Protein AF-A0A844FAU9-F1 (afdb_monomer_lite)

Secondary structure (DSSP, 8-state):
----S--HHHHHHHHHTT---SS---GGGTT-----S-EEE-TTS-EEETTSPBPEEEEEEGGGTEEEEE-TTEETTTEE--SS-SSSSTT--EEEE-HHHHHHHHHHHHHHHHHHHPPPHHHHHHHTT---

Organism: Clostridium scindens (strain JCM 10418 / VPI 12708) (NCBI:txid29347)

Structure (mmCIF, N/CA/C/O backbone):
data_AF-A0A844FAU9-F1
#
_entry.id   AF-A0A844FAU9-F1
#
loop_
_atom_site.group_PDB
_atom_site.id
_atom_site.type_symbol
_atom_site.label_atom_id
_atom_site.label_alt_id
_atom_site.label_comp_id
_atom_site.label_asym_id
_atom_site.label_entity_id
_atom_site.label_seq_id
_atom_site.pdbx_PDB_ins_code
_atom_site.Cartn_x
_atom_site.Cartn_y
_atom_site.Cartn_z
_atom_site.occupancy
_atom_site.B_iso_or_equiv
_atom_site.auth_seq_id
_atom_site.auth_comp_id
_atom_site.auth_asym_id
_atom_site.auth_atom_id
_atom_site.pdbx_PDB_model_num
ATOM 1 N N . MET A 1 1 ? -19.540 17.482 14.092 1.00 48.38 1 MET A N 1
ATOM 2 C CA . MET A 1 1 ? -18.496 16.490 14.409 1.00 48.38 1 MET A CA 1
ATOM 3 C C . MET A 1 1 ? -17.458 16.627 13.315 1.00 48.38 1 MET A C 1
ATOM 5 O O . MET A 1 1 ? -17.866 16.610 12.161 1.00 48.38 1 MET A O 1
ATOM 9 N N . ASP A 1 2 ? -16.194 16.905 13.641 1.00 43.75 2 ASP A N 1
ATOM 10 C CA . ASP A 1 2 ? -15.155 17.074 12.617 1.00 43.75 2 ASP A CA 1
ATOM 11 C C . ASP A 1 2 ? -15.038 15.773 11.826 1.00 43.75 2 ASP A C 1
ATOM 13 O O . ASP A 1 2 ? -14.572 14.757 12.344 1.00 43.75 2 ASP A O 1
ATOM 17 N N . SER A 1 3 ? -15.498 15.791 10.578 1.00 49.72 3 SER A N 1
ATOM 18 C CA . SER A 1 3 ? -15.282 14.697 9.645 1.00 49.72 3 SER A CA 1
ATOM 19 C C . SER A 1 3 ? -13.790 14.663 9.322 1.00 49.72 3 SER A C 1
ATOM 21 O O . SER A 1 3 ? -13.301 15.361 8.432 1.00 49.72 3 SER A O 1
ATOM 23 N N . ALA A 1 4 ? -13.043 13.912 10.132 1.00 52.09 4 ALA A N 1
ATOM 24 C CA . ALA A 1 4 ? -11.657 13.575 9.865 1.00 52.09 4 ALA A CA 1
ATOM 25 C C . ALA A 1 4 ? -11.566 12.895 8.491 1.00 52.09 4 ALA A C 1
ATOM 27 O O . ALA A 1 4 ? -12.490 12.187 8.104 1.00 52.09 4 ALA A O 1
ATOM 28 N N . HIS A 1 5 ? -10.457 13.132 7.773 1.00 57.09 5 HIS A N 1
ATOM 29 C CA . HIS A 1 5 ? -10.118 12.550 6.464 1.00 57.09 5 HIS A CA 1
ATOM 30 C C . HIS A 1 5 ? -10.885 11.256 6.157 1.00 57.09 5 HIS A C 1
ATOM 32 O O . HIS A 1 5 ? -10.667 10.262 6.852 1.00 57.09 5 HIS A O 1
ATOM 38 N N . ASP A 1 6 ? -11.737 11.258 5.126 1.00 59.81 6 ASP A N 1
ATOM 39 C CA . ASP A 1 6 ? -12.619 10.121 4.856 1.00 59.81 6 ASP A CA 1
ATOM 40 C C . ASP A 1 6 ? -11.832 8.813 4.707 1.00 59.81 6 ASP A C 1
ATOM 42 O O . ASP A 1 6 ? -11.181 8.536 3.693 1.00 59.81 6 ASP A O 1
ATOM 46 N N . ALA A 1 7 ? -11.919 7.964 5.725 1.00 67.56 7 ALA A N 1
ATOM 47 C CA . ALA A 1 7 ? -11.343 6.633 5.720 1.00 67.56 7 ALA A CA 1
ATOM 48 C C . ALA A 1 7 ? -12.377 5.633 5.182 1.00 67.56 7 ALA A C 1
ATOM 50 O O . ALA A 1 7 ? -12.741 4.684 5.874 1.00 67.56 7 ALA A O 1
ATOM 51 N N . TYR A 1 8 ? -12.852 5.830 3.943 1.00 72.12 8 TYR A N 1
ATOM 52 C CA . TYR A 1 8 ? -13.895 4.994 3.319 1.00 72.12 8 TYR A CA 1
ATOM 53 C C . TYR A 1 8 ? -13.629 3.488 3.466 1.00 72.12 8 TYR A C 1
ATOM 55 O O . TYR A 1 8 ? -14.541 2.727 3.764 1.00 72.12 8 TYR A O 1
ATOM 63 N N . ALA A 1 9 ? -12.372 3.051 3.325 1.00 69.88 9 ALA A N 1
ATOM 64 C CA . ALA A 1 9 ? -11.996 1.646 3.500 1.00 69.88 9 ALA A CA 1
ATOM 65 C C . ALA A 1 9 ? -12.258 1.117 4.925 1.00 69.88 9 ALA A C 1
ATOM 67 O O . ALA A 1 9 ? -12.662 -0.032 5.088 1.00 69.88 9 ALA A O 1
ATOM 68 N N . VAL A 1 10 ? -12.052 1.952 5.947 1.00 71.12 10 VAL A N 1
ATOM 69 C CA . VAL A 1 10 ? -12.321 1.618 7.353 1.00 71.12 10 VAL A CA 1
ATOM 70 C C . VAL A 1 10 ? -13.824 1.586 7.606 1.00 71.12 10 VAL A C 1
ATOM 72 O O . VAL A 1 10 ? -14.318 0.621 8.180 1.00 71.12 10 VAL A O 1
ATOM 75 N N . TYR A 1 11 ? -14.560 2.586 7.114 1.00 74.81 11 TYR A N 1
ATOM 76 C CA . TYR A 1 11 ? -16.021 2.629 7.217 1.00 74.81 11 TYR A CA 1
ATOM 77 C C . TYR A 1 11 ? -16.668 1.387 6.583 1.00 74.81 11 TYR A C 1
ATOM 79 O O . TYR A 1 11 ? -17.481 0.703 7.205 1.00 74.81 11 TYR A O 1
ATOM 87 N N . GLU A 1 12 ? -16.248 1.041 5.364 1.00 75.69 12 GLU A N 1
ATOM 88 C CA . GLU A 1 12 ? -16.708 -0.146 4.642 1.00 75.69 12 GLU A CA 1
ATOM 89 C C . GLU A 1 12 ? -16.374 -1.450 5.370 1.00 75.69 12 GLU A C 1
ATOM 91 O O . GLU A 1 12 ? -17.193 -2.371 5.398 1.00 75.69 12 GLU A O 1
ATOM 96 N N . TYR A 1 13 ? -15.188 -1.538 5.977 1.00 75.88 13 TYR A N 1
ATOM 97 C CA . TYR A 1 13 ? -14.818 -2.678 6.808 1.00 75.88 13 TYR A CA 1
ATOM 98 C C . TYR A 1 13 ? -15.734 -2.800 8.031 1.00 75.88 13 TYR A C 1
ATOM 100 O O . TYR A 1 13 ? -16.280 -3.879 8.261 1.00 75.88 13 TYR A O 1
ATOM 108 N N . CYS A 1 14 ? -15.949 -1.705 8.771 1.00 77.31 14 CYS A N 1
ATOM 109 C CA . CYS A 1 14 ? -16.843 -1.676 9.927 1.00 77.31 14 CYS A CA 1
ATOM 110 C C . CYS A 1 14 ? -18.243 -2.158 9.546 1.00 77.31 14 CYS A C 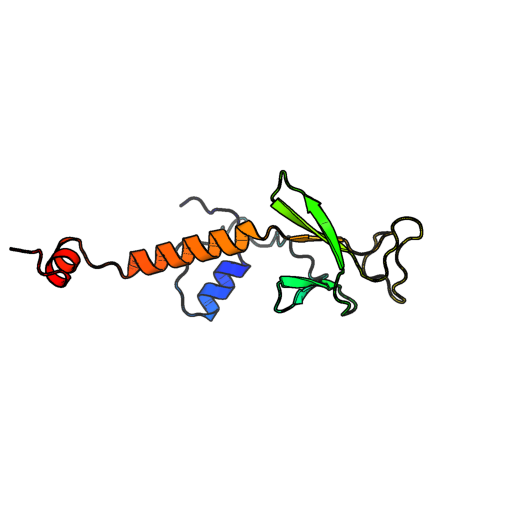1
ATOM 112 O O . CYS A 1 14 ? -18.744 -3.112 10.139 1.00 77.31 14 CYS A O 1
ATOM 114 N N . ARG A 1 15 ? -18.817 -1.603 8.471 1.00 80.12 15 ARG A N 1
ATOM 115 C CA . ARG A 1 15 ? -20.131 -2.006 7.959 1.00 80.12 15 ARG A CA 1
ATOM 116 C C . ARG A 1 15 ? -20.196 -3.501 7.630 1.00 80.12 15 ARG A C 1
ATOM 118 O O . ARG A 1 15 ? -21.131 -4.172 8.046 1.00 80.12 15 ARG A O 1
ATOM 125 N N . ARG A 1 16 ? -19.192 -4.051 6.933 1.00 77.62 16 ARG A N 1
ATOM 126 C CA . ARG A 1 16 ? -19.126 -5.494 6.605 1.00 77.62 16 ARG A CA 1
ATOM 127 C C . ARG A 1 16 ? -18.967 -6.391 7.831 1.00 77.62 16 ARG A C 1
ATOM 129 O O . ARG A 1 16 ? -19.328 -7.562 7.776 1.00 77.62 16 ARG A O 1
ATOM 136 N N . LYS A 1 17 ? -18.382 -5.870 8.909 1.00 79.25 17 LYS A N 1
ATOM 137 C CA . LYS A 1 17 ? -18.198 -6.575 10.183 1.00 79.25 17 LYS A CA 1
ATOM 138 C C . LYS A 1 17 ? -19.324 -6.314 11.184 1.00 79.25 17 LYS A C 1
ATOM 140 O O . LYS A 1 17 ? -19.209 -6.775 12.312 1.00 79.25 17 LYS A O 1
ATOM 145 N N . ASN A 1 18 ? -20.395 -5.622 10.782 1.00 80.50 18 ASN A N 1
ATOM 146 C CA . ASN A 1 18 ? -21.483 -5.191 11.666 1.00 80.50 18 ASN A CA 1
ATOM 147 C C . ASN A 1 18 ? -20.997 -4.348 12.863 1.00 80.50 18 ASN A C 1
ATOM 149 O O . ASN A 1 18 ? -21.582 -4.388 13.939 1.00 80.50 18 ASN A O 1
ATOM 153 N N . ILE A 1 19 ? -19.918 -3.586 12.674 1.00 79.75 19 ILE A N 1
ATOM 154 C CA . ILE A 1 19 ? -19.421 -2.594 13.628 1.00 79.75 19 ILE A CA 1
ATOM 155 C C . ILE A 1 19 ? -20.027 -1.249 13.233 1.00 79.75 19 ILE A C 1
ATOM 157 O O . ILE A 1 19 ? -19.872 -0.829 12.086 1.00 79.75 19 ILE A O 1
ATOM 161 N N . THR A 1 20 ? -20.684 -0.560 14.165 1.00 77.25 20 THR A N 1
ATOM 162 C CA . THR A 1 20 ? -21.230 0.782 13.925 1.00 77.25 20 THR A CA 1
ATOM 163 C C . THR A 1 20 ? -20.091 1.807 13.895 1.00 77.25 20 THR A C 1
ATOM 165 O O . THR A 1 20 ? -19.463 2.039 14.931 1.00 77.25 20 THR A O 1
ATOM 168 N N . PRO A 1 21 ? -19.778 2.429 12.744 1.00 71.25 21 PRO A N 1
ATOM 169 C CA . PRO A 1 21 ? -18.804 3.511 12.707 1.00 71.25 21 PRO A CA 1
ATOM 170 C C . PRO A 1 21 ? -19.377 4.739 13.430 1.00 71.25 21 PRO A C 1
ATOM 172 O O . PRO 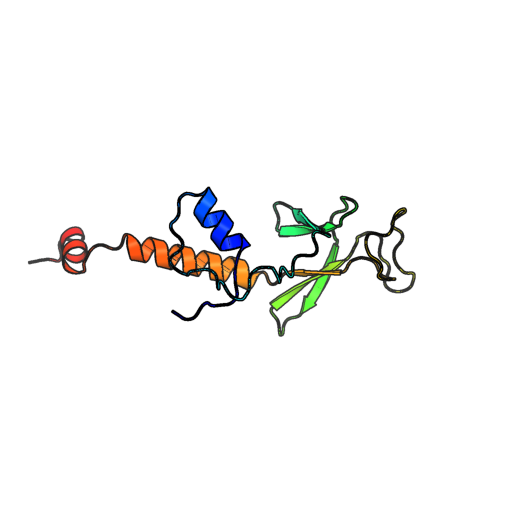A 1 21 ? -20.461 5.201 13.100 1.00 71.25 21 PRO A O 1
ATOM 175 N N . PHE A 1 22 ? -18.648 5.262 14.418 1.00 69.25 22 PHE A N 1
ATOM 176 C CA . PHE A 1 22 ? -19.051 6.456 15.179 1.00 69.25 22 PHE A CA 1
ATOM 177 C C . PHE A 1 22 ? -18.669 7.776 14.486 1.00 69.25 22 PHE A C 1
ATOM 179 O O . PHE A 1 22 ? -19.193 8.831 14.824 1.00 69.25 22 PHE A O 1
ATOM 186 N N . ILE A 1 23 ? -17.737 7.726 13.528 1.00 70.56 23 ILE A N 1
ATOM 187 C CA . ILE A 1 23 ? -17.330 8.887 12.730 1.00 70.56 23 ILE A CA 1
ATOM 188 C C . ILE A 1 23 ? -18.044 8.803 11.385 1.00 70.56 23 ILE A C 1
ATOM 190 O O . ILE A 1 23 ? -17.779 7.891 10.595 1.00 70.56 23 ILE A O 1
ATOM 194 N N . ASP A 1 24 ? -18.932 9.761 11.139 1.00 71.44 24 ASP A N 1
ATOM 195 C CA . ASP A 1 24 ? -19.631 9.896 9.866 1.00 71.44 24 ASP A CA 1
ATOM 196 C C . ASP A 1 24 ? -18.666 10.272 8.734 1.00 71.44 24 ASP A C 1
ATOM 198 O O . ASP A 1 24 ? -17.715 11.038 8.917 1.00 71.44 24 ASP A O 1
ATOM 202 N N . LEU A 1 25 ? -18.936 9.737 7.541 1.00 72.50 25 LEU A N 1
ATOM 203 C CA . LEU A 1 25 ? -18.263 10.163 6.314 1.00 72.50 25 LEU A CA 1
ATOM 204 C C . LEU A 1 25 ? -18.681 11.594 5.971 1.00 72.50 25 LEU A C 1
ATOM 206 O O . LEU A 1 25 ? -19.846 11.956 6.143 1.00 72.50 25 LEU A O 1
ATOM 210 N N . ASN A 1 26 ? -17.758 12.399 5.444 1.00 72.38 26 ASN A N 1
ATOM 211 C CA . ASN A 1 26 ? -18.086 13.748 5.008 1.00 72.38 26 ASN A CA 1
ATOM 212 C C . ASN A 1 26 ? -18.967 13.701 3.740 1.00 72.38 26 ASN A C 1
ATOM 214 O O . ASN A 1 26 ? -18.476 13.317 2.672 1.00 72.38 26 ASN A O 1
ATOM 218 N N . PRO A 1 27 ? -20.234 14.152 3.789 1.00 68.50 27 PRO A N 1
ATOM 219 C CA . PRO A 1 27 ? -21.111 14.143 2.618 1.00 68.50 27 PRO A CA 1
ATOM 220 C C . PRO A 1 27 ? -20.623 15.078 1.499 1.00 68.50 27 PRO A C 1
ATOM 222 O O . PRO A 1 27 ? -20.970 14.873 0.342 1.00 68.50 27 PRO A O 1
ATOM 225 N N . GLY A 1 28 ? -19.805 16.090 1.818 1.00 68.31 28 GLY A N 1
ATOM 226 C CA . GLY A 1 28 ? -19.241 17.033 0.845 1.00 68.31 28 GLY A CA 1
ATOM 227 C C . GLY A 1 28 ? -17.969 16.546 0.147 1.00 68.31 28 GLY A C 1
ATOM 228 O O . GLY A 1 28 ? -17.446 17.240 -0.722 1.00 68.31 28 GLY A O 1
ATOM 229 N N . HIS A 1 29 ? -17.452 15.376 0.521 1.00 64.75 29 HIS A N 1
ATOM 230 C CA . HIS A 1 29 ? -16.203 14.820 -0.003 1.00 64.75 29 HIS A CA 1
ATOM 231 C C . HIS A 1 29 ? -16.430 13.428 -0.631 1.00 64.75 29 HIS A C 1
ATOM 233 O O . HIS A 1 29 ? -15.558 12.557 -0.701 1.00 64.75 29 HIS A O 1
ATOM 239 N N . THR A 1 30 ? -17.639 13.228 -1.158 1.00 55.72 30 THR A N 1
ATOM 240 C CA . THR A 1 30 ? -18.003 12.086 -1.995 1.00 55.72 30 THR A CA 1
ATOM 241 C C . THR A 1 30 ? -17.201 12.108 -3.295 1.00 55.72 30 THR A C 1
ATOM 243 O O . THR A 1 30 ? -17.386 12.989 -4.131 1.00 55.72 30 THR A O 1
ATOM 246 N N . GLY A 1 31 ? -16.324 11.121 -3.493 1.00 55.94 31 GLY A N 1
ATOM 247 C CA . GLY A 1 31 ? -15.734 10.835 -4.806 1.00 55.94 31 GLY A CA 1
ATOM 248 C C . GLY A 1 31 ? -14.247 11.142 -4.980 1.00 55.94 31 GLY A C 1
ATOM 249 O O . GLY A 1 31 ? -13.674 10.679 -5.965 1.00 55.94 31 GLY A O 1
ATOM 250 N N . HIS A 1 32 ? -13.573 11.820 -4.043 1.00 55.53 32 HIS A N 1
ATOM 251 C CA . HIS A 1 32 ? -12.113 11.989 -4.121 1.00 55.53 32 HIS A CA 1
ATOM 252 C C . HIS A 1 32 ? -11.376 10.750 -3.577 1.00 55.53 32 HIS A C 1
ATOM 254 O O . HIS A 1 32 ? -10.624 10.791 -2.597 1.00 55.53 32 HIS A O 1
ATOM 260 N N . PHE A 1 33 ? -11.602 9.609 -4.226 1.00 57.41 33 PHE A N 1
ATOM 261 C CA . PHE A 1 33 ? -10.880 8.377 -3.942 1.00 57.41 33 PHE A CA 1
ATOM 262 C C . PHE A 1 33 ? -9.451 8.503 -4.476 1.00 57.41 33 PHE A C 1
ATOM 264 O O . PHE A 1 33 ? -9.213 8.554 -5.676 1.00 57.41 33 PHE A O 1
ATOM 271 N N . THR A 1 34 ? -8.468 8.540 -3.576 1.00 59.69 34 THR A N 1
ATOM 272 C CA . THR A 1 34 ? -7.039 8.573 -3.947 1.00 59.69 34 THR A CA 1
ATOM 273 C C . THR A 1 34 ? -6.481 7.193 -4.318 1.00 59.69 34 THR A C 1
ATOM 275 O O . THR A 1 34 ? -5.289 7.059 -4.613 1.00 59.69 34 THR A O 1
ATOM 278 N N . TYR A 1 35 ? -7.321 6.154 -4.296 1.00 66.31 35 TYR A N 1
ATOM 279 C CA . TYR A 1 35 ? -6.927 4.789 -4.618 1.00 66.31 35 TYR A CA 1
ATOM 280 C C . TYR A 1 35 ? -7.102 4.516 -6.115 1.00 66.31 35 TYR A C 1
ATOM 282 O O . TYR A 1 35 ? -8.215 4.373 -6.603 1.00 66.31 35 TYR A O 1
ATOM 290 N N . ASN A 1 36 ? -5.985 4.425 -6.837 1.00 69.25 36 ASN A N 1
ATOM 291 C CA . ASN A 1 36 ? -5.958 4.278 -8.299 1.00 69.25 36 ASN A CA 1
ATOM 292 C C . ASN A 1 36 ? -6.083 2.820 -8.792 1.00 69.25 36 ASN A C 1
ATOM 294 O O . ASN A 1 36 ? -5.748 2.559 -9.945 1.00 69.25 36 ASN A O 1
ATOM 298 N N . ASP A 1 37 ? -6.470 1.884 -7.916 1.00 75.81 37 ASP A N 1
ATOM 299 C CA . ASP A 1 37 ? -6.630 0.441 -8.186 1.00 75.81 37 ASP A CA 1
ATOM 300 C C . ASP A 1 37 ? -5.526 -0.200 -9.050 1.00 75.81 37 ASP A C 1
ATOM 302 O O . ASP A 1 37 ? -5.738 -1.011 -9.944 1.00 75.81 37 ASP A O 1
ATOM 306 N N . ASP A 1 38 ? -4.286 0.215 -8.817 1.00 80.88 38 ASP A N 1
ATOM 307 C CA . ASP A 1 38 ? -3.136 -0.138 -9.649 1.00 80.88 38 ASP A CA 1
ATOM 308 C C . ASP A 1 38 ? -2.128 -1.051 -8.927 1.00 80.88 38 ASP A C 1
ATOM 310 O O . ASP A 1 38 ? -0.996 -1.252 -9.394 1.00 80.88 38 ASP A O 1
ATOM 314 N N . PHE A 1 39 ? -2.544 -1.603 -7.785 1.00 86.75 39 PHE A N 1
ATOM 315 C CA . PHE A 1 39 ? -1.861 -2.627 -6.998 1.00 86.75 39 PHE A CA 1
ATOM 316 C C . PHE A 1 39 ? -2.850 -3.323 -6.048 1.00 86.75 39 PHE A C 1
ATOM 318 O O . PHE A 1 39 ? -3.927 -2.800 -5.789 1.00 86.75 39 PHE A O 1
ATOM 325 N N . THR A 1 40 ? -2.458 -4.462 -5.490 1.00 88.06 40 THR A N 1
ATOM 326 C CA . THR A 1 40 ? -3.099 -5.092 -4.326 1.00 88.06 40 THR A CA 1
ATOM 327 C C . THR A 1 40 ? -2.068 -5.272 -3.208 1.00 88.06 40 THR A C 1
ATOM 329 O O . THR A 1 40 ? -0.878 -5.006 -3.405 1.00 88.06 40 THR A O 1
ATOM 332 N N . ILE A 1 41 ? -2.504 -5.662 -2.011 1.00 85.69 41 ILE A N 1
ATOM 333 C CA . ILE A 1 41 ? -1.628 -5.979 -0.877 1.00 85.69 41 ILE A CA 1
ATOM 334 C C . ILE A 1 41 ? -1.719 -7.481 -0.613 1.00 85.69 41 ILE A C 1
ATOM 336 O O . ILE A 1 41 ? -2.824 -8.004 -0.512 1.00 85.69 41 ILE A O 1
ATOM 340 N N . ASP A 1 42 ? -0.567 -8.145 -0.545 1.00 85.12 42 ASP A N 1
ATOM 341 C CA . ASP A 1 42 ? -0.445 -9.554 -0.163 1.00 85.12 42 ASP A CA 1
ATOM 342 C C . ASP A 1 42 ? -0.610 -9.728 1.360 1.00 85.12 42 ASP A C 1
ATOM 344 O O . ASP A 1 42 ? -0.536 -8.749 2.111 1.00 85.12 42 ASP A O 1
ATOM 348 N N . ASP A 1 43 ? -0.767 -10.963 1.831 1.00 82.06 43 ASP A N 1
ATOM 349 C CA . ASP A 1 43 ? -1.077 -11.279 3.236 1.00 82.06 43 ASP A CA 1
ATOM 350 C C . ASP A 1 43 ? -0.003 -10.793 4.226 1.00 82.06 43 ASP A C 1
ATOM 352 O O . ASP A 1 43 ? -0.289 -10.485 5.383 1.00 82.06 43 ASP A O 1
ATOM 356 N N . ASP A 1 44 ? 1.243 -10.653 3.769 1.00 80.94 44 ASP A N 1
ATOM 357 C CA . ASP A 1 44 ? 2.354 -10.121 4.563 1.00 80.94 44 ASP A CA 1
ATOM 358 C C . ASP A 1 44 ? 2.568 -8.604 4.413 1.00 80.94 44 ASP A C 1
ATOM 360 O O . ASP A 1 44 ? 3.588 -8.048 4.835 1.00 80.94 44 ASP A O 1
ATOM 364 N N . GLY A 1 45 ? 1.604 -7.908 3.809 1.00 81.88 45 GLY A N 1
ATOM 365 C CA . GLY A 1 45 ? 1.613 -6.458 3.648 1.00 81.88 45 GLY A CA 1
ATOM 366 C C . GLY A 1 45 ? 2.480 -5.956 2.491 1.00 81.88 45 GLY A C 1
ATOM 367 O O . GLY A 1 45 ? 2.610 -4.740 2.304 1.00 81.88 45 GLY A O 1
ATOM 368 N N . VAL A 1 46 ? 3.088 -6.850 1.704 1.00 90.00 46 VAL A N 1
ATOM 369 C CA . VAL A 1 46 ? 3.881 -6.462 0.533 1.00 90.00 46 VAL A CA 1
ATOM 370 C C . VAL A 1 46 ? 2.965 -6.201 -0.666 1.00 90.00 46 VAL A C 1
ATOM 372 O O . VAL A 1 46 ? 2.115 -7.027 -0.989 1.00 90.00 46 VAL A O 1
ATOM 375 N N . PRO A 1 47 ? 3.127 -5.072 -1.375 1.00 91.94 47 PRO A N 1
ATOM 376 C CA . PRO A 1 47 ? 2.317 -4.793 -2.551 1.00 91.94 47 PRO A CA 1
ATOM 377 C C . PRO A 1 47 ? 2.564 -5.766 -3.712 1.00 91.94 47 PRO A C 1
ATOM 379 O O . PRO A 1 47 ? 3.709 -6.094 -4.036 1.00 91.94 47 PRO A O 1
ATOM 382 N N . ILE A 1 48 ? 1.497 -6.119 -4.421 1.00 90.94 48 ILE A N 1
ATOM 383 C CA . ILE A 1 48 ? 1.515 -6.801 -5.716 1.00 90.94 48 ILE A CA 1
ATOM 384 C C . ILE A 1 48 ? 1.103 -5.777 -6.775 1.00 90.94 48 ILE A C 1
ATOM 386 O O . ILE A 1 48 ? 0.070 -5.125 -6.662 1.00 90.94 48 ILE A O 1
ATOM 390 N N . CYS A 1 49 ? 1.920 -5.571 -7.807 1.00 90.06 49 CYS A N 1
ATOM 391 C CA . CYS A 1 49 ? 1.575 -4.616 -8.866 1.00 90.06 49 CYS A CA 1
ATOM 392 C C . CYS A 1 49 ? 0.458 -5.151 -9.781 1.00 90.06 49 CYS A C 1
ATOM 394 O O . CYS A 1 49 ? 0.216 -6.353 -9.818 1.00 90.06 49 CYS A O 1
ATOM 396 N N . LYS A 1 50 ? -0.141 -4.289 -10.620 1.00 88.81 50 LYS A N 1
ATOM 397 C CA . LYS A 1 50 ? -1.213 -4.671 -11.568 1.00 88.81 50 LYS A CA 1
ATOM 398 C C . LYS A 1 50 ? -0.924 -5.862 -12.499 1.00 88.81 50 LYS A C 1
ATOM 400 O O . LYS A 1 50 ? -1.841 -6.390 -13.102 1.00 88.81 50 LYS A O 1
ATOM 405 N N . MET A 1 51 ? 0.342 -6.255 -12.658 1.00 90.00 51 MET A N 1
ATOM 406 C CA . MET A 1 51 ? 0.750 -7.417 -13.464 1.00 90.00 51 MET A CA 1
ATOM 407 C C . MET A 1 51 ? 0.827 -8.713 -12.641 1.00 90.00 51 MET A C 1
ATOM 409 O O . MET A 1 51 ? 1.457 -9.669 -13.076 1.00 90.00 51 MET A O 1
ATOM 413 N N . GLY A 1 52 ? 0.287 -8.726 -11.418 1.00 90.75 52 GLY A N 1
ATOM 414 C CA . GLY A 1 52 ? 0.346 -9.877 -10.511 1.00 90.75 52 GLY A CA 1
ATOM 415 C C . GLY A 1 52 ? 1.734 -10.139 -9.920 1.00 90.75 52 GLY A C 1
ATOM 416 O O . GLY A 1 52 ? 1.952 -11.157 -9.274 1.00 90.75 52 GLY A O 1
ATOM 417 N N . LEU A 1 53 ? 2.699 -9.237 -10.129 1.00 92.50 53 LEU A N 1
ATOM 418 C CA . LEU A 1 53 ? 4.066 -9.419 -9.643 1.00 92.50 53 LEU A CA 1
ATOM 419 C C . LEU A 1 53 ? 4.249 -8.779 -8.267 1.00 92.50 53 LEU A C 1
ATOM 421 O O . LEU A 1 53 ? 4.050 -7.568 -8.108 1.00 92.50 53 LEU A O 1
ATOM 425 N N . ARG A 1 54 ? 4.710 -9.587 -7.312 1.00 94.56 54 ARG A N 1
ATOM 426 C CA . ARG A 1 54 ? 5.104 -9.165 -5.965 1.00 94.56 54 ARG A CA 1
ATOM 427 C C . ARG A 1 54 ? 6.251 -8.147 -6.018 1.00 94.56 54 ARG A C 1
ATOM 429 O O . ARG A 1 54 ? 7.272 -8.376 -6.666 1.00 94.56 54 ARG A O 1
ATOM 436 N N . MET A 1 55 ? 6.072 -6.991 -5.381 1.00 95.06 55 MET A N 1
ATOM 437 C CA . MET A 1 55 ? 7.036 -5.884 -5.415 1.00 95.06 55 MET A CA 1
ATOM 438 C C . MET A 1 55 ? 8.224 -6.135 -4.473 1.00 95.06 55 MET A C 1
ATOM 440 O O . MET A 1 55 ? 8.062 -6.688 -3.391 1.00 95.06 55 MET A O 1
ATOM 444 N N . HIS A 1 56 ? 9.425 -5.689 -4.855 1.00 93.88 56 HIS A N 1
ATOM 445 C CA . HIS A 1 56 ? 10.614 -5.789 -4.001 1.00 93.88 56 HIS A CA 1
ATOM 446 C C . HIS A 1 56 ? 10.751 -4.566 -3.089 1.00 93.88 56 HIS A C 1
ATOM 448 O O . HIS A 1 56 ? 10.364 -3.457 -3.465 1.00 93.88 56 HIS A O 1
ATOM 454 N N . LYS A 1 57 ? 11.353 -4.744 -1.907 1.00 92.75 57 LYS A N 1
ATOM 455 C CA . LYS A 1 57 ? 11.669 -3.650 -0.978 1.00 92.75 57 LYS A CA 1
ATOM 456 C C . LYS A 1 57 ? 12.767 -2.751 -1.564 1.00 92.75 57 LYS A C 1
ATOM 458 O O . LYS A 1 57 ? 13.876 -3.199 -1.822 1.00 92.75 57 LYS A O 1
ATOM 463 N N . ASP A 1 58 ? 12.455 -1.472 -1.742 1.00 92.94 58 ASP A N 1
ATOM 464 C CA . ASP A 1 58 ? 13.266 -0.443 -2.416 1.00 92.94 58 ASP A CA 1
ATOM 465 C C . ASP A 1 58 ? 13.760 0.644 -1.440 1.00 92.94 58 ASP A C 1
ATOM 467 O O . ASP A 1 58 ? 14.065 1.771 -1.827 1.00 92.94 58 ASP A O 1
ATOM 471 N N . GLY A 1 59 ? 13.810 0.318 -0.146 1.00 92.81 59 GLY A N 1
ATOM 472 C CA . GLY A 1 59 ? 14.340 1.180 0.909 1.00 92.81 59 GLY A CA 1
ATOM 473 C C . GLY A 1 59 ? 13.324 1.540 1.991 1.00 92.81 59 GLY A C 1
ATOM 474 O O . GLY A 1 59 ? 12.226 0.987 2.074 1.00 92.81 59 GLY A O 1
ATOM 475 N N . TYR A 1 60 ? 13.727 2.466 2.854 1.00 91.81 60 TYR A N 1
ATOM 476 C CA . TYR A 1 60 ? 12.929 2.961 3.969 1.00 91.81 60 TYR A CA 1
ATOM 477 C C . TYR A 1 60 ? 13.194 4.455 4.159 1.00 91.81 60 TYR A C 1
ATOM 479 O O . TYR A 1 60 ? 14.335 4.903 4.104 1.00 91.81 60 TYR A O 1
ATOM 487 N N . GLU A 1 61 ? 12.135 5.236 4.339 1.00 89.88 61 GLU A N 1
ATOM 488 C CA . GLU A 1 61 ? 12.198 6.670 4.612 1.00 89.88 61 GLU A CA 1
ATOM 489 C C . GLU A 1 61 ? 11.913 6.907 6.092 1.00 89.88 61 GLU A C 1
ATOM 491 O O . GLU A 1 61 ? 10.756 6.887 6.515 1.00 89.88 61 GLU A O 1
ATOM 496 N N . ALA A 1 62 ? 12.976 7.119 6.871 1.00 87.19 62 ALA A N 1
ATOM 497 C CA . ALA A 1 62 ? 12.896 7.211 8.326 1.00 87.19 62 ALA A CA 1
ATOM 498 C C . ALA A 1 62 ? 12.030 8.381 8.804 1.00 87.19 62 ALA A C 1
ATOM 500 O O . ALA A 1 62 ? 11.133 8.165 9.608 1.00 87.19 62 ALA A O 1
ATOM 501 N N . ALA A 1 63 ? 12.210 9.576 8.231 1.00 87.44 63 ALA A N 1
ATOM 502 C CA . ALA A 1 63 ? 11.481 10.784 8.632 1.00 87.44 63 ALA A CA 1
ATOM 503 C C . ALA A 1 63 ? 9.950 10.665 8.506 1.00 87.44 63 ALA A C 1
ATOM 505 O O . ALA A 1 63 ? 9.210 11.375 9.177 1.00 87.44 63 ALA A O 1
ATOM 506 N N . ARG A 1 64 ? 9.460 9.777 7.632 1.00 80.06 64 ARG A N 1
ATOM 507 C CA . ARG A 1 64 ? 8.021 9.551 7.406 1.00 80.06 64 ARG A CA 1
ATOM 508 C C . ARG A 1 64 ? 7.571 8.145 7.788 1.00 80.06 64 ARG A C 1
ATOM 510 O O . ARG A 1 64 ? 6.425 7.785 7.510 1.00 80.06 64 ARG A O 1
ATOM 517 N N . HIS A 1 65 ? 8.475 7.354 8.366 1.0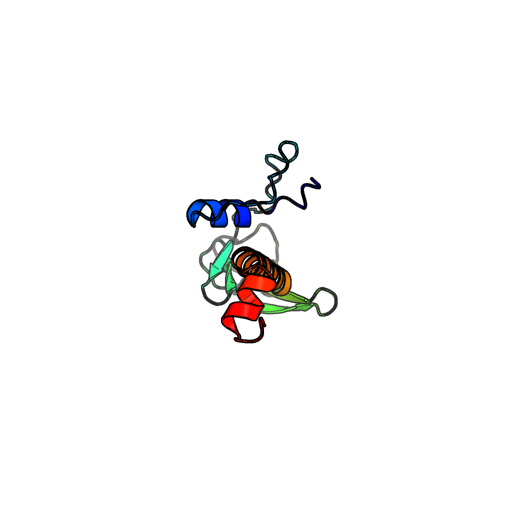0 80.50 65 HIS A N 1
ATOM 518 C CA . HIS A 1 65 ? 8.278 5.951 8.715 1.00 80.50 65 HIS A CA 1
ATOM 519 C C . HIS A 1 65 ? 7.657 5.129 7.577 1.00 80.50 65 HIS A C 1
ATOM 521 O O . HIS A 1 65 ? 6.643 4.444 7.751 1.00 80.50 65 HIS A O 1
ATOM 527 N N . ARG A 1 66 ? 8.228 5.250 6.371 1.00 85.44 66 ARG A N 1
ATOM 528 C CA . ARG A 1 66 ? 7.631 4.707 5.145 1.00 85.44 66 ARG A CA 1
ATOM 529 C C . ARG A 1 66 ? 8.517 3.644 4.505 1.00 85.44 66 ARG A C 1
ATOM 531 O O . ARG A 1 66 ? 9.623 3.945 4.058 1.00 85.44 66 ARG A O 1
ATOM 538 N N . ALA A 1 67 ? 8.018 2.415 4.396 1.00 89.81 67 ALA A N 1
ATOM 539 C CA . ALA A 1 67 ? 8.677 1.379 3.603 1.00 89.81 67 ALA A CA 1
ATOM 540 C C . ALA A 1 67 ? 8.437 1.644 2.112 1.00 89.81 67 ALA A C 1
ATOM 542 O O . ALA A 1 67 ? 7.327 2.007 1.719 1.00 89.81 67 ALA A O 1
ATOM 543 N N . LYS A 1 68 ? 9.477 1.503 1.286 1.00 92.31 68 LYS A N 1
ATOM 544 C CA . LYS A 1 68 ? 9.422 1.703 -0.167 1.00 92.31 68 LYS A CA 1
ATOM 545 C C . LYS A 1 68 ? 9.463 0.369 -0.888 1.00 92.31 68 LYS A C 1
ATOM 547 O O . LYS A 1 68 ? 10.203 -0.525 -0.494 1.00 92.31 68 LYS A O 1
ATOM 552 N N . TYR A 1 69 ? 8.668 0.260 -1.941 1.00 93.69 69 TYR A N 1
ATOM 553 C CA . TYR A 1 69 ? 8.507 -0.921 -2.770 1.00 93.69 69 TYR A CA 1
ATOM 554 C C . TYR A 1 69 ? 8.538 -0.528 -4.238 1.00 93.69 69 TYR A C 1
ATOM 556 O O . TYR A 1 69 ? 8.003 0.511 -4.639 1.00 93.69 69 TYR A O 1
ATOM 564 N N . ARG A 1 70 ? 9.113 -1.394 -5.063 1.00 93.50 70 ARG A N 1
ATOM 565 C CA . ARG A 1 70 ? 9.234 -1.187 -6.503 1.00 93.50 70 ARG A CA 1
ATOM 566 C C . ARG A 1 70 ? 8.918 -2.470 -7.259 1.00 93.50 70 ARG A C 1
ATOM 568 O O . ARG A 1 70 ? 9.092 -3.574 -6.752 1.00 93.50 70 ARG A O 1
ATOM 575 N N . CYS A 1 71 ? 8.426 -2.309 -8.484 1.00 94.19 71 CYS A N 1
ATOM 576 C CA . CYS A 1 71 ? 8.243 -3.410 -9.422 1.00 94.19 71 CYS A CA 1
ATOM 577 C C . CYS A 1 71 ? 9.505 -4.302 -9.489 1.00 94.19 71 CYS A C 1
ATOM 579 O O . CYS A 1 71 ? 10.607 -3.770 -9.648 1.00 94.19 71 CYS A O 1
ATOM 581 N N . PRO A 1 72 ? 9.373 -5.640 -9.423 1.00 94.50 72 PRO A N 1
ATOM 582 C CA . PRO A 1 72 ? 10.523 -6.545 -9.436 1.00 94.50 72 PRO A CA 1
ATOM 583 C C . PRO A 1 72 ? 11.296 -6.507 -10.756 1.00 94.50 72 PRO A C 1
ATOM 585 O O . PRO A 1 72 ? 12.505 -6.697 -10.764 1.00 94.50 72 PRO A O 1
ATOM 588 N N . LYS A 1 73 ? 10.620 -6.181 -11.862 1.00 94.50 73 LYS A N 1
ATOM 589 C CA . LYS A 1 73 ? 11.227 -6.028 -13.189 1.00 94.50 73 LYS A CA 1
ATOM 590 C C . LYS A 1 73 ? 11.774 -4.619 -13.443 1.00 94.50 73 LYS A C 1
ATOM 592 O O . LYS A 1 73 ? 12.030 -4.267 -14.589 1.00 94.50 73 LYS A O 1
ATOM 597 N N . ALA A 1 74 ? 11.889 -3.769 -12.424 1.00 93.69 74 ALA A N 1
ATOM 598 C CA . ALA A 1 74 ? 12.450 -2.433 -12.582 1.00 93.69 74 ALA A CA 1
ATOM 599 C C . ALA A 1 74 ? 13.932 -2.380 -12.208 1.00 93.69 74 ALA A C 1
ATOM 601 O O . ALA A 1 74 ? 14.355 -2.857 -11.160 1.00 93.69 74 ALA A O 1
ATOM 602 N N . ASN A 1 75 ? 14.699 -1.698 -13.047 1.00 91.56 75 ASN A N 1
ATOM 603 C CA . ASN A 1 75 ? 16.097 -1.366 -12.864 1.00 91.56 75 ASN A CA 1
ATOM 604 C C . ASN A 1 75 ? 16.249 0.160 -12.793 1.00 91.56 75 ASN A C 1
ATOM 606 O O . ASN A 1 75 ? 15.698 0.890 -13.618 1.00 91.56 75 ASN A O 1
ATOM 610 N N . ARG A 1 76 ? 17.023 0.659 -11.823 1.00 87.19 76 ARG A N 1
ATOM 611 C CA . ARG A 1 76 ? 17.196 2.108 -11.601 1.00 87.19 76 ARG A CA 1
ATOM 612 C C . ARG A 1 76 ? 17.912 2.832 -12.745 1.00 87.19 76 ARG A C 1
ATOM 614 O O . ARG A 1 76 ? 17.706 4.027 -12.910 1.00 87.19 76 ARG A O 1
ATOM 621 N N . LYS A 1 77 ? 18.733 2.124 -13.521 1.00 91.50 77 LYS A N 1
ATOM 622 C CA . LYS A 1 77 ? 19.479 2.669 -14.661 1.00 91.50 77 LYS A CA 1
ATOM 623 C C . LYS A 1 77 ? 18.730 2.468 -15.977 1.00 91.50 77 LYS A C 1
ATOM 625 O O . LYS A 1 77 ? 18.669 3.382 -16.792 1.00 91.50 77 LYS A O 1
ATOM 630 N N . TYR A 1 78 ? 18.135 1.292 -16.162 1.00 91.88 78 TYR A N 1
ATOM 631 C CA . TYR A 1 78 ? 17.628 0.857 -17.467 1.00 91.88 78 TYR A CA 1
ATOM 632 C C . TYR A 1 78 ? 16.098 0.861 -17.606 1.00 91.88 78 TYR A C 1
ATOM 634 O O . TYR A 1 78 ? 15.597 0.638 -18.700 1.00 91.88 78 TYR A O 1
ATOM 642 N N . GLY A 1 79 ? 15.343 1.178 -16.548 1.00 91.69 79 GLY A N 1
ATOM 643 C CA . GLY A 1 79 ? 13.879 1.253 -16.617 1.00 91.69 79 GLY A CA 1
ATOM 644 C C . GLY A 1 79 ? 13.178 -0.040 -16.201 1.00 91.69 79 GLY A C 1
ATOM 645 O O . GLY A 1 79 ? 13.746 -0.863 -15.488 1.00 91.69 79 GLY A O 1
ATOM 646 N N . CYS A 1 80 ? 11.908 -0.190 -16.575 1.00 93.06 80 CYS A N 1
ATOM 647 C CA . CYS A 1 80 ? 11.082 -1.352 -16.249 1.00 93.06 80 CYS A CA 1
ATOM 648 C C . CYS A 1 80 ? 10.907 -2.288 -17.444 1.00 93.06 80 CYS A C 1
ATOM 650 O O . CYS A 1 80 ? 10.581 -1.844 -18.537 1.00 93.06 80 CYS A O 1
ATOM 652 N N . PHE A 1 81 ? 11.066 -3.586 -17.190 1.00 93.06 81 PHE A N 1
ATOM 653 C CA . PHE A 1 81 ? 11.030 -4.659 -18.184 1.00 93.06 81 PHE A CA 1
ATOM 654 C C . PHE A 1 81 ? 9.771 -5.532 -18.074 1.00 93.06 81 PHE A C 1
ATOM 656 O O . PHE A 1 81 ? 9.797 -6.722 -18.387 1.00 93.06 81 PHE A O 1
ATOM 663 N N . CYS A 1 82 ? 8.663 -4.994 -17.558 1.00 90.56 82 CYS A N 1
ATOM 664 C CA . CYS A 1 82 ? 7.386 -5.691 -17.691 1.00 90.56 82 CYS A CA 1
ATOM 665 C C . CYS A 1 82 ? 6.981 -5.709 -19.169 1.00 90.56 82 CYS A C 1
ATOM 667 O O . CYS A 1 82 ? 6.917 -4.647 -19.778 1.00 90.56 82 CYS A O 1
ATOM 669 N N . GLU A 1 83 ? 6.666 -6.894 -19.700 1.00 87.12 83 GLU A N 1
ATOM 670 C CA . GLU A 1 83 ? 6.167 -7.095 -21.072 1.00 87.12 83 GLU A CA 1
ATOM 671 C C . GLU A 1 83 ? 4.987 -6.166 -21.383 1.00 87.12 83 GLU A C 1
ATOM 673 O O . GLU A 1 83 ? 4.968 -5.472 -22.396 1.00 87.12 83 GLU A O 1
ATOM 678 N N . HIS A 1 84 ? 4.071 -6.049 -20.420 1.00 88.31 84 HIS A N 1
ATOM 679 C CA . HIS A 1 84 ? 3.092 -4.976 -20.355 1.00 88.31 84 HIS A CA 1
ATOM 680 C C . HIS A 1 84 ? 3.432 -4.056 -19.173 1.00 88.31 84 HIS A C 1
ATOM 682 O O . HIS A 1 84 ? 3.400 -4.502 -18.019 1.00 88.31 84 HIS A O 1
ATOM 688 N N . PRO A 1 85 ? 3.784 -2.774 -19.400 1.00 85.62 85 PRO A N 1
ATOM 689 C CA . PRO A 1 85 ? 4.215 -1.880 -18.331 1.00 85.62 85 PRO A CA 1
ATOM 690 C C . PRO A 1 85 ? 3.224 -1.819 -17.161 1.00 85.62 85 PRO A C 1
ATOM 692 O O . PRO A 1 85 ? 2.051 -1.466 -17.316 1.00 85.62 85 PRO A O 1
ATOM 695 N N . CYS A 1 86 ? 3.711 -2.113 -15.947 1.00 88.00 86 CYS A N 1
ATOM 696 C CA . CYS A 1 86 ? 2.917 -2.051 -14.711 1.00 88.00 86 CYS A CA 1
ATOM 697 C C . CYS A 1 86 ? 2.534 -0.607 -14.303 1.00 88.00 86 CYS A C 1
ATOM 699 O O . CYS A 1 86 ? 1.704 -0.386 -13.414 1.00 88.00 86 CYS A O 1
ATOM 701 N N . SER A 1 87 ? 3.104 0.394 -14.971 1.00 89.44 87 SER A N 1
ATOM 702 C CA . SER A 1 87 ? 2.800 1.810 -14.797 1.00 89.44 87 SER A CA 1
ATOM 703 C C . SER A 1 87 ? 3.221 2.617 -16.027 1.00 89.44 87 SER A C 1
ATOM 705 O O . SER A 1 87 ? 4.031 2.125 -16.810 1.00 89.44 87 SER A O 1
ATOM 707 N N . PRO A 1 88 ? 2.742 3.866 -16.175 1.00 89.12 88 PRO A N 1
ATOM 708 C CA . PRO A 1 88 ? 3.297 4.804 -17.154 1.00 89.12 88 PRO A CA 1
ATOM 709 C C . PRO A 1 88 ? 4.706 5.308 -16.779 1.00 89.12 88 PRO A C 1
ATOM 711 O O . PRO A 1 88 ? 5.323 6.047 -17.536 1.00 89.12 88 PRO A O 1
ATOM 714 N N . ALA A 1 89 ? 5.233 4.953 -15.601 1.00 89.12 89 ALA A N 1
ATOM 715 C CA . ALA A 1 89 ? 6.527 5.443 -15.143 1.00 89.12 89 ALA A CA 1
ATOM 716 C C . ALA A 1 89 ? 7.682 4.617 -15.730 1.00 89.12 89 ALA A C 1
ATOM 718 O O . ALA A 1 89 ? 7.688 3.389 -15.637 1.00 89.12 89 ALA A O 1
ATOM 719 N N . LYS A 1 90 ? 8.726 5.305 -16.216 1.00 89.25 90 LYS A N 1
ATOM 720 C CA . LYS A 1 90 ? 9.935 4.700 -16.811 1.00 89.25 90 LYS A CA 1
ATOM 721 C C . LYS A 1 90 ? 10.562 3.596 -15.952 1.00 89.25 90 LYS A C 1
ATOM 723 O O . LYS A 1 90 ? 11.001 2.577 -16.470 1.00 89.25 90 LYS A O 1
ATOM 728 N N . TYR A 1 91 ? 10.606 3.794 -14.635 1.00 89.94 91 TYR A N 1
ATOM 729 C CA . TYR A 1 91 ? 11.246 2.875 -13.684 1.00 89.94 91 TYR A CA 1
ATOM 730 C C . TYR A 1 91 ? 10.243 1.970 -12.956 1.00 89.94 91 TYR A C 1
ATOM 732 O O . TYR A 1 91 ? 10.498 1.536 -11.828 1.00 89.94 91 TYR A O 1
ATOM 740 N N . GLY A 1 92 ? 9.101 1.707 -13.595 1.00 90.12 92 GLY A N 1
ATOM 741 C CA . GLY A 1 92 ? 8.056 0.826 -13.092 1.00 90.12 92 GLY A CA 1
ATOM 742 C C . GLY A 1 92 ? 7.257 1.451 -11.956 1.00 90.12 92 GLY A C 1
ATOM 743 O O . GLY A 1 92 ? 7.456 2.603 -11.560 1.00 90.12 92 GLY A O 1
ATOM 744 N N . ARG A 1 93 ? 6.290 0.697 -11.431 1.00 91.62 93 ARG A N 1
ATOM 745 C CA . ARG A 1 93 ? 5.462 1.168 -10.322 1.00 91.62 93 ARG A CA 1
ATOM 746 C C . ARG A 1 93 ? 6.292 1.253 -9.042 1.00 91.62 93 ARG A C 1
ATOM 748 O O . ARG A 1 93 ? 7.010 0.315 -8.702 1.00 91.62 93 ARG A O 1
ATOM 755 N N . HIS A 1 94 ? 6.145 2.363 -8.324 1.00 91.44 94 HIS A N 1
ATOM 756 C CA . HIS A 1 94 ? 6.684 2.550 -6.982 1.00 91.44 94 HIS A CA 1
ATOM 757 C C . HIS A 1 94 ? 5.534 2.745 -5.995 1.00 91.44 94 HIS A C 1
ATOM 759 O O . HIS A 1 94 ? 4.599 3.515 -6.243 1.00 91.44 94 HIS A O 1
ATOM 765 N N . ARG A 1 95 ? 5.606 2.048 -4.869 1.00 89.44 95 ARG A N 1
ATOM 766 C CA . ARG A 1 95 ? 4.661 2.151 -3.765 1.00 89.44 95 ARG A CA 1
ATOM 767 C C . ARG A 1 95 ? 5.417 2.388 -2.496 1.00 89.44 95 ARG A C 1
ATOM 769 O O . ARG A 1 95 ? 6.539 1.930 -2.337 1.00 89.44 95 ARG A O 1
ATOM 776 N N . SER A 1 96 ? 4.784 3.080 -1.570 1.00 87.75 96 SER A N 1
ATOM 777 C CA . SER A 1 96 ? 5.351 3.122 -0.244 1.00 87.75 96 SER A CA 1
ATOM 778 C C . SER A 1 96 ? 4.262 3.106 0.811 1.00 87.75 96 SER A C 1
ATOM 780 O O . SER A 1 96 ? 3.298 3.871 0.729 1.00 87.75 96 SER A O 1
ATOM 782 N N . THR A 1 97 ? 4.394 2.185 1.758 1.00 80.88 97 THR A N 1
ATOM 783 C CA . THR A 1 97 ? 3.394 1.894 2.781 1.00 80.88 97 THR A CA 1
ATOM 784 C C . THR A 1 97 ? 3.731 2.700 4.025 1.00 80.88 97 THR A C 1
ATOM 786 O O . THR A 1 97 ? 4.895 2.804 4.425 1.00 80.88 97 THR A O 1
ATOM 789 N N . LYS A 1 98 ? 2.721 3.328 4.626 1.00 71.44 98 LYS A N 1
ATOM 790 C CA . LYS A 1 98 ? 2.873 3.928 5.949 1.00 71.44 98 LYS A CA 1
ATOM 791 C C . LYS A 1 98 ? 2.374 2.910 6.976 1.00 71.44 98 LYS A C 1
ATOM 793 O O . LYS A 1 98 ? 1.224 2.970 7.395 1.00 71.44 98 LYS A O 1
ATOM 798 N N . MET A 1 99 ? 3.225 1.943 7.324 1.00 56.94 99 MET A N 1
ATOM 799 C CA . MET A 1 99 ? 2.842 0.798 8.168 1.00 56.94 99 MET A CA 1
ATOM 800 C C . MET A 1 99 ? 2.272 1.220 9.535 1.00 56.94 99 MET A C 1
ATOM 802 O O . MET A 1 99 ? 1.463 0.507 10.121 1.00 56.94 99 MET A O 1
ATOM 806 N N . TRP A 1 100 ? 2.664 2.398 10.031 1.00 50.03 100 TRP A N 1
ATOM 807 C CA . TRP A 1 100 ? 2.215 2.899 11.324 1.00 50.03 100 TRP A CA 1
ATOM 808 C C . TRP A 1 100 ? 0.763 3.371 11.334 1.00 50.03 100 TRP A C 1
ATOM 810 O O . TRP A 1 100 ? 0.114 3.184 12.349 1.00 50.03 100 TRP A O 1
ATOM 820 N N . TYR A 1 101 ? 0.219 3.928 10.244 1.00 55.25 101 TYR A N 1
ATOM 821 C CA . TYR A 1 101 ? -1.161 4.422 10.275 1.00 55.25 101 TYR A CA 1
ATOM 822 C C . TYR A 1 101 ? -2.144 3.265 10.400 1.00 55.25 101 TYR A C 1
ATOM 824 O O . TYR A 1 101 ? -2.993 3.312 11.268 1.00 55.25 101 TYR A O 1
ATOM 832 N N . CYS A 1 102 ? -2.015 2.193 9.614 1.00 59.78 102 CYS A N 1
ATOM 833 C CA . CYS A 1 102 ? -2.940 1.059 9.722 1.00 59.78 102 CYS A CA 1
ATOM 834 C C . CYS A 1 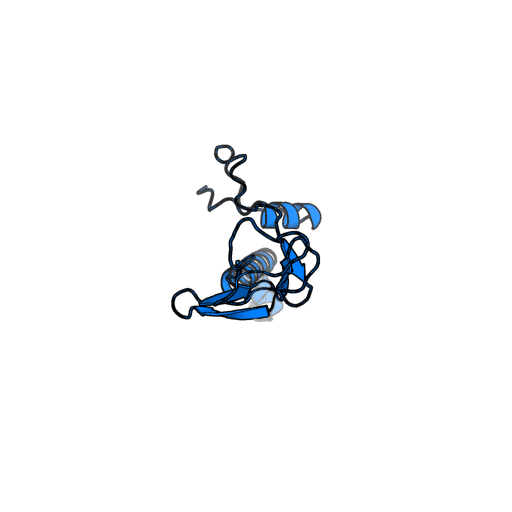102 ? -2.870 0.383 11.098 1.00 59.78 102 CYS A C 1
ATOM 836 O O . CYS A 1 102 ? -3.902 0.022 11.651 1.00 59.78 102 CYS A O 1
ATOM 838 N N . ARG A 1 103 ? -1.668 0.259 11.679 1.00 51.44 103 ARG A N 1
ATOM 839 C CA . ARG A 1 103 ? -1.501 -0.310 13.021 1.00 51.44 103 ARG A CA 1
ATOM 840 C C . ARG A 1 103 ? -1.998 0.634 14.115 1.00 51.44 103 ARG A C 1
ATOM 842 O O . ARG A 1 103 ? -2.652 0.168 15.032 1.00 51.44 103 ARG A O 1
ATOM 849 N N . LEU A 1 104 ? -1.725 1.934 14.015 1.00 54.53 104 LEU A N 1
ATOM 850 C CA . LEU A 1 104 ? -2.199 2.937 14.970 1.00 54.53 104 LEU A CA 1
ATOM 851 C C . LEU A 1 104 ? -3.717 3.098 14.890 1.00 54.53 104 LEU A C 1
ATOM 853 O O . LEU A 1 104 ? -4.360 3.075 15.923 1.00 54.53 104 LEU A O 1
ATOM 857 N N . TYR A 1 105 ? -4.296 3.180 13.690 1.00 64.62 105 TYR A N 1
ATOM 858 C CA . TYR A 1 105 ? -5.748 3.196 13.502 1.00 64.62 105 TYR A CA 1
ATOM 859 C C . TYR A 1 105 ? -6.380 1.901 14.006 1.00 64.62 105 TYR A C 1
ATOM 861 O O . TYR A 1 105 ? -7.376 1.969 14.708 1.00 64.62 105 TYR A O 1
ATOM 869 N N . GLY A 1 106 ? -5.779 0.738 13.732 1.00 67.50 106 GLY A N 1
ATOM 870 C CA . GLY A 1 106 ? -6.238 -0.534 14.290 1.00 67.50 106 GLY A CA 1
ATOM 871 C C . GLY A 1 106 ? -6.204 -0.548 15.821 1.00 67.50 106 GLY A C 1
ATOM 872 O O . GLY A 1 106 ? -7.195 -0.902 16.443 1.00 67.50 106 GLY A O 1
ATOM 873 N N . ILE A 1 107 ? -5.104 -0.102 16.433 1.00 61.84 107 ILE A N 1
ATOM 874 C CA . ILE A 1 107 ? -4.970 -0.005 17.895 1.00 61.84 107 ILE A CA 1
ATOM 875 C C . ILE A 1 107 ? -5.971 0.996 18.472 1.00 61.84 107 ILE A C 1
ATOM 877 O O . ILE A 1 107 ? -6.643 0.665 19.435 1.00 61.84 107 ILE A O 1
ATOM 881 N N . MET A 1 108 ? -6.111 2.183 17.882 1.00 63.78 108 MET A N 1
ATOM 882 C CA . MET A 1 108 ? -7.066 3.191 18.343 1.00 63.78 108 MET A CA 1
ATOM 883 C C . MET A 1 108 ? -8.500 2.678 18.233 1.00 63.78 108 MET A C 1
ATOM 885 O O . MET A 1 108 ? -9.274 2.831 19.167 1.00 63.78 108 MET A O 1
ATOM 889 N N . MET A 1 109 ? -8.856 2.022 17.127 1.00 68.31 109 MET A N 1
ATOM 890 C CA . MET A 1 109 ? -10.173 1.409 16.973 1.00 68.31 109 MET A CA 1
ATOM 891 C C . MET A 1 109 ? -10.418 0.322 18.020 1.00 68.31 109 MET A C 1
ATOM 893 O O . MET A 1 109 ? -11.483 0.313 18.620 1.00 68.31 109 MET A O 1
ATOM 897 N N . LEU A 1 110 ? -9.441 -0.553 18.277 1.00 66.25 110 LEU A N 1
ATOM 898 C CA . LEU A 1 110 ? -9.555 -1.587 19.310 1.00 66.25 110 LEU A CA 1
ATOM 899 C C . LEU A 1 110 ? -9.661 -0.981 20.714 1.00 66.25 110 LEU A C 1
ATOM 901 O O . LEU A 1 110 ? -10.538 -1.373 21.465 1.00 66.25 110 LEU A O 1
ATOM 905 N N . GLN A 1 111 ? -8.863 0.039 21.033 1.00 63.34 111 GLN A N 1
ATOM 906 C CA . GLN A 1 111 ? -8.960 0.768 22.301 1.00 63.34 111 GLN A CA 1
ATOM 907 C C . GLN A 1 111 ? -10.328 1.436 22.481 1.00 63.34 111 GLN A C 1
ATOM 909 O O . GLN A 1 111 ? -10.848 1.473 23.591 1.00 63.34 111 GLN A O 1
ATOM 914 N N . HIS A 1 112 ? -10.924 1.959 21.407 1.00 64.69 112 HIS A N 1
ATOM 915 C CA . HIS A 1 112 ? -12.270 2.526 21.453 1.00 64.69 112 HIS A CA 1
ATOM 916 C C . HIS A 1 112 ? -13.360 1.459 21.613 1.00 64.69 112 HIS A C 1
ATOM 918 O O . HIS A 1 112 ? -14.344 1.722 22.298 1.00 64.69 112 HIS A O 1
ATOM 924 N N . LEU A 1 113 ? -13.189 0.274 21.018 1.00 62.72 113 LEU A N 1
ATOM 925 C CA . LEU A 1 113 ? -14.094 -0.863 21.210 1.00 62.72 113 LEU A CA 1
ATOM 926 C C . LEU A 1 113 ? -14.001 -1.415 22.637 1.00 62.72 113 LEU A C 1
ATOM 928 O O . LEU A 1 113 ? -15.030 -1.581 23.282 1.00 62.72 113 LEU A O 1
ATOM 932 N N . ASP A 1 114 ? -12.789 -1.600 23.164 1.00 64.25 114 ASP A N 1
ATOM 933 C CA . ASP A 1 114 ? -12.571 -2.015 24.553 1.00 64.25 114 ASP A CA 1
ATOM 934 C C . ASP A 1 114 ? -13.187 -0.996 25.517 1.00 64.25 114 ASP A C 1
ATOM 936 O O . ASP A 1 114 ? -13.892 -1.366 26.452 1.00 64.25 114 ASP A O 1
ATOM 940 N N . ALA A 1 115 ? -12.993 0.301 25.251 1.00 65.44 115 ALA A N 1
ATOM 941 C CA . ALA A 1 115 ? -13.596 1.369 26.040 1.00 65.44 115 ALA A CA 1
ATOM 942 C C . ALA A 1 115 ? -15.135 1.363 26.011 1.00 65.44 115 ALA A C 1
ATOM 944 O O . ALA A 1 115 ? -15.754 1.854 26.953 1.00 65.44 115 ALA A O 1
ATOM 945 N N . TRP A 1 116 ? -15.746 0.812 24.960 1.00 65.00 116 TRP A N 1
ATOM 946 C CA . TRP A 1 116 ? -17.199 0.694 24.818 1.00 65.00 116 TRP A CA 1
ATOM 947 C C . TRP A 1 116 ? -17.788 -0.435 25.672 1.00 65.00 116 TRP A C 1
ATOM 949 O O . TRP A 1 116 ? -18.929 -0.338 26.119 1.00 65.00 116 TRP A O 1
ATOM 959 N N . GLU A 1 117 ? -17.009 -1.487 25.929 1.00 67.50 117 GLU A N 1
ATOM 960 C CA . GLU A 1 117 ? -17.389 -2.588 26.823 1.00 67.50 117 GLU A CA 1
ATOM 961 C C . GLU A 1 117 ? -16.878 -2.397 28.258 1.00 67.50 117 GLU A C 1
ATOM 963 O O . GLU A 1 117 ? -17.125 -3.243 29.121 1.00 67.50 117 GLU A O 1
ATOM 968 N N . MET A 1 118 ? -16.191 -1.283 28.549 1.00 66.69 118 MET A N 1
ATOM 969 C CA . MET A 1 118 ? -15.728 -1.015 29.905 1.00 66.69 118 MET A CA 1
ATOM 970 C C . MET A 1 118 ? -16.926 -0.824 30.848 1.00 66.69 118 MET A C 1
ATOM 972 O O . MET A 1 118 ? -17.754 0.066 30.631 1.00 66.69 118 MET A O 1
ATOM 976 N N . PRO A 1 119 ? -17.023 -1.624 31.926 1.00 73.56 119 PRO A N 1
ATOM 977 C CA . PRO A 1 119 ? -18.043 -1.424 32.943 1.00 73.56 119 PRO A CA 1
ATOM 978 C C . PRO A 1 119 ? -17.876 -0.051 33.611 1.00 73.56 119 PRO A C 1
ATOM 980 O O . PRO A 1 119 ? -16.786 0.526 33.622 1.00 73.56 119 PRO A O 1
ATOM 983 N N . SER A 1 120 ? -18.953 0.470 34.213 1.00 79.31 120 SER A N 1
ATOM 984 C CA . SER A 1 120 ? -18.853 1.672 35.050 1.00 79.31 120 SER A CA 1
ATOM 985 C C . SER A 1 120 ? -17.792 1.477 36.135 1.00 79.31 120 SER A C 1
ATOM 987 O O . 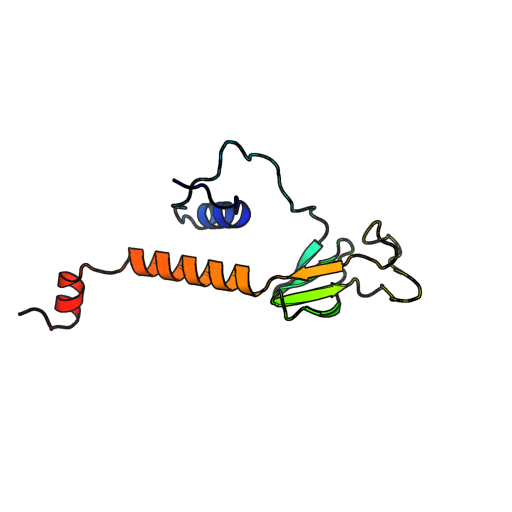SER A 1 120 ? -17.525 0.347 36.542 1.00 79.31 120 SER A O 1
ATOM 989 N N . VAL A 1 121 ? -17.203 2.564 36.642 1.00 76.50 121 VAL A N 1
ATOM 990 C CA . VAL A 1 121 ? -16.193 2.486 37.714 1.00 76.50 121 VAL A CA 1
ATOM 991 C C . VAL A 1 121 ? -16.705 1.650 38.890 1.00 76.50 121 VAL A C 1
ATOM 993 O O . VAL A 1 121 ? -15.981 0.791 39.379 1.00 76.50 121 VAL A O 1
ATOM 996 N N . GLU A 1 122 ? -17.973 1.814 39.266 1.00 81.44 122 GLU A N 1
ATOM 997 C CA . GLU A 1 122 ? -18.626 1.009 40.303 1.00 81.44 122 GLU A CA 1
ATOM 998 C C . GLU A 1 122 ? -18.752 -0.469 39.917 1.00 81.44 122 GLU A C 1
ATOM 1000 O O . G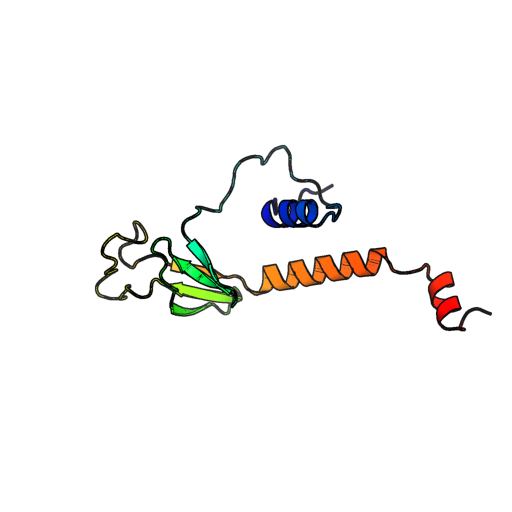LU A 1 122 ? -18.425 -1.342 40.717 1.00 81.44 122 GLU A O 1
ATOM 1005 N N . ALA A 1 123 ? -19.193 -0.783 38.694 1.00 79.56 123 ALA A N 1
ATOM 1006 C CA . ALA A 1 123 ? -19.304 -2.165 38.225 1.00 79.56 123 ALA A CA 1
ATOM 1007 C C . ALA A 1 123 ? -17.927 -2.839 38.100 1.00 79.56 123 ALA A C 1
ATOM 1009 O O . ALA A 1 123 ? -17.779 -4.017 38.429 1.00 79.56 123 ALA A O 1
ATOM 1010 N N . PHE A 1 124 ? -16.903 -2.082 37.709 1.00 77.81 124 PHE A N 1
ATOM 1011 C CA . PHE A 1 124 ? -15.519 -2.527 37.660 1.00 77.81 124 PHE A CA 1
ATOM 1012 C C . PHE A 1 124 ? -14.961 -2.778 39.066 1.00 77.81 124 PHE A C 1
ATOM 1014 O O . PHE A 1 124 ? -14.486 -3.875 39.352 1.00 77.81 124 PHE A O 1
ATOM 1021 N N . GLN A 1 125 ? -15.092 -1.817 39.982 1.00 82.06 125 GLN A N 1
ATOM 1022 C CA . GLN A 1 125 ? -14.690 -1.959 41.386 1.00 82.06 125 GLN A CA 1
ATOM 1023 C C . GLN A 1 125 ? -15.409 -3.129 42.064 1.00 82.06 125 GLN A C 1
ATOM 1025 O O . GLN A 1 125 ? -14.781 -3.898 42.791 1.00 82.06 125 GLN A O 1
ATOM 1030 N N . LYS A 1 126 ? -16.698 -3.326 41.768 1.00 86.31 126 LYS A N 1
ATOM 1031 C CA . LYS A 1 126 ? -17.482 -4.470 42.241 1.00 86.31 126 LYS A CA 1
ATOM 1032 C C . LYS A 1 126 ? -16.971 -5.794 41.672 1.00 86.31 126 LYS A C 1
ATOM 1034 O O . LYS A 1 126 ? -16.869 -6.761 42.420 1.00 86.31 126 LYS A O 1
ATOM 1039 N N . SER A 1 127 ? -16.594 -5.841 40.392 1.00 80.31 127 SER A N 1
ATOM 1040 C CA . SER A 1 127 ? -16.001 -7.040 39.776 1.00 80.31 127 SER A CA 1
ATOM 1041 C C . SER A 1 127 ? -14.646 -7.425 40.384 1.00 80.31 127 SER A C 1
ATOM 1043 O O . SER A 1 127 ? -14.306 -8.603 40.436 1.00 80.31 127 SER A O 1
ATOM 1045 N N . LEU A 1 128 ? -13.903 -6.440 40.897 1.00 82.81 128 LEU A N 1
ATOM 1046 C CA . LEU A 1 128 ? -12.621 -6.633 41.575 1.00 82.81 128 LEU A CA 1
ATOM 1047 C C . LEU A 1 128 ? -12.763 -6.918 43.080 1.00 82.81 128 LEU A C 1
ATOM 1049 O O . LEU A 1 128 ? -11.754 -7.084 43.760 1.00 82.81 128 LEU A O 1
ATOM 1053 N N . GLY A 1 129 ? -13.988 -6.946 43.619 1.00 82.44 129 GLY A N 1
ATOM 1054 C CA . GLY A 1 129 ? -14.229 -7.085 45.060 1.00 82.44 129 GLY A CA 1
ATOM 1055 C C . GLY A 1 129 ? -13.737 -5.889 45.886 1.00 82.44 129 GLY A C 1
ATOM 1056 O O . GLY A 1 129 ? -13.491 -6.029 47.079 1.00 82.44 129 GLY A O 1
ATOM 1057 N N . LEU A 1 130 ? -13.562 -4.727 45.247 1.00 74.50 130 LEU A N 1
ATOM 1058 C CA . LEU A 1 130 ? -13.067 -3.487 45.854 1.00 74.50 130 LEU A CA 1
ATOM 1059 C C . LEU A 1 130 ? -14.193 -2.527 46.266 1.00 74.50 130 LEU A C 1
ATOM 1061 O O . LEU A 1 130 ? -13.919 -1.512 46.903 1.00 74.50 130 LEU A O 1
ATOM 1065 N N . ALA A 1 131 ? -15.441 -2.810 45.883 1.00 63.41 131 ALA A N 1
ATOM 1066 C CA . ALA A 1 131 ? -16.598 -2.041 46.328 1.00 63.41 131 ALA A CA 1
ATOM 1067 C C . ALA A 1 131 ? -17.010 -2.490 47.742 1.00 63.41 131 ALA A C 1
ATOM 1069 O O . ALA A 1 131 ? -17.265 -3.679 47.949 1.00 63.41 131 ALA A O 1
ATOM 1070 N N . ALA A 1 132 ? -17.033 -1.539 48.682 1.00 62.34 132 ALA A N 1
ATOM 1071 C CA . ALA A 1 132 ? -17.550 -1.710 50.042 1.00 62.34 132 ALA A CA 1
ATOM 1072 C C . ALA A 1 132 ? -19.078 -1.869 50.062 1.00 62.34 132 ALA A C 1
ATOM 1074 O O . ALA A 1 132 ? -19.744 -1.269 49.186 1.00 62.34 132 ALA A O 1
#

pLDDT: mean 77.67, std 13.14, range [43.75, 95.06]

Foldseek 3Di:
DPQPDFPVVVCVVCVVVVHDDPRDHDPVPPPPDPDPVQWDADPVRFIQGNVRHTWDFPDADPVQRKTKTFGPQFDPVQFGDDPPASDPDRRGDMDIDSVCVVVVVVVVVVVVVVVVPDDDPQVVCVVVVNHD

Sequence (132 aa):
MDSAHDAYAVYEYCRRKNITPFIDLNPGHTGHFTYNDDFTIDDDGVPICKMGLRMHKDGYEAARHRAKYRCPKANRKYGCFCEHPCSPAKYGRHRSTKMWYCRLYGIMMLQHLDAWEMPSVEAFQKSLGLAA

Radius of gyration: 21.23 Å; chains: 1; bounding box: 41×28×71 Å